Protein AF-X0UTF6-F1 (afdb_monomer_lite)

Sequence (59 aa):
MENEMNDDGIDALHLEIRQLLWKEWDPIGVNQFPEASDEYDAYVPEVVELVRNNASREE

pLDDT: mean 87.25, std 16.72, range [42.25, 97.69]

Secondary structure (DSSP, 8-state):
------HHHHHHHHHHHHHHIIIII-TT--TT-GGGTTTTGGGHHHHHHHHHTT--TT-

Structure (mmCIF, N/CA/C/O backbone):
data_AF-X0UTF6-F1
#
_entry.id   AF-X0UTF6-F1
#
loop_
_atom_site.group_PDB
_atom_site.id
_atom_site.type_symbol
_atom_site.label_atom_id
_atom_site.label_alt_id
_atom_site.label_comp_id
_atom_site.label_asym_id
_atom_site.label_entity_id
_atom_site.label_seq_id
_atom_site.pdbx_PDB_ins_code
_atom_site.Cartn_x
_atom_site.Cartn_y
_atom_site.Cartn_z
_atom_site.occupancy
_atom_site.B_iso_or_equiv
_atom_site.auth_seq_id
_atom_site.auth_comp_id
_atom_site.auth_asym_id
_atom_site.auth_atom_id
_atom_site.pdbx_PDB_model_num
ATOM 1 N N . MET A 1 1 ? 0.803 -6.406 33.107 1.00 42.25 1 MET A N 1
ATOM 2 C CA . MET A 1 1 ? 1.212 -7.338 32.039 1.00 42.25 1 MET A CA 1
ATOM 3 C C . MET A 1 1 ? 0.493 -6.852 30.798 1.00 42.25 1 MET A C 1
ATOM 5 O O . MET A 1 1 ? -0.616 -7.288 30.532 1.00 42.25 1 MET A O 1
ATOM 9 N N . GLU A 1 2 ? 1.023 -5.800 30.179 1.00 44.31 2 GLU A N 1
ATOM 10 C CA . GLU A 1 2 ? 0.406 -5.176 29.007 1.00 44.31 2 GLU A CA 1
ATOM 11 C C . GLU A 1 2 ? 0.908 -5.893 27.754 1.00 44.31 2 GLU A C 1
ATOM 13 O O . GLU A 1 2 ? 2.105 -5.917 27.499 1.00 44.31 2 GLU A O 1
ATOM 18 N N . ASN A 1 3 ? -0.038 -6.525 27.057 1.00 46.16 3 ASN A N 1
ATOM 19 C CA . ASN A 1 3 ? -0.029 -6.934 25.654 1.00 46.16 3 ASN A CA 1
ATOM 20 C C . ASN A 1 3 ? 1.318 -7.306 25.020 1.00 46.16 3 ASN A C 1
ATOM 22 O O . ASN A 1 3 ? 1.900 -6.530 24.268 1.00 46.16 3 ASN A O 1
ATOM 26 N N . GLU A 1 4 ? 1.670 -8.584 25.135 1.00 48.31 4 GLU A N 1
ATOM 27 C CA . GLU A 1 4 ? 2.364 -9.312 24.065 1.00 48.31 4 GLU A CA 1
ATOM 28 C C . GLU A 1 4 ? 1.380 -9.565 22.900 1.00 48.31 4 GLU A C 1
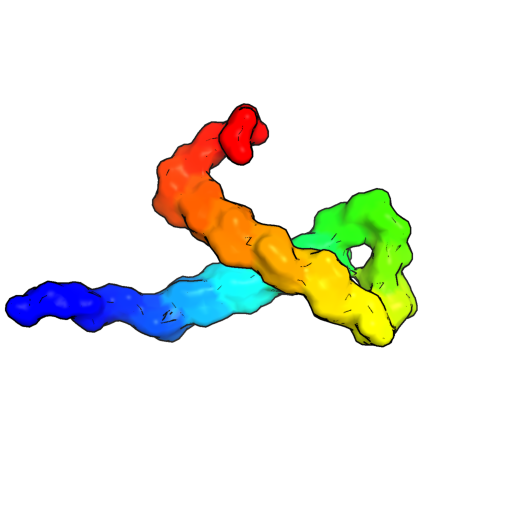ATOM 30 O O . GLU A 1 4 ? 1.081 -10.703 22.548 1.00 48.31 4 GLU A O 1
ATOM 35 N N . MET A 1 5 ? 0.784 -8.509 22.329 1.00 48.94 5 MET A N 1
ATOM 36 C CA . MET A 1 5 ? 0.010 -8.645 21.093 1.00 48.94 5 MET A CA 1
ATOM 37 C C . MET A 1 5 ? 0.978 -8.747 19.909 1.00 48.94 5 MET A C 1
ATOM 39 O O . MET A 1 5 ? 1.264 -7.763 19.241 1.00 48.94 5 MET A O 1
ATOM 43 N N . ASN A 1 6 ? 1.438 -9.980 19.682 1.00 53.97 6 ASN A N 1
ATOM 44 C CA . ASN A 1 6 ? 1.636 -10.612 18.375 1.00 53.97 6 ASN A CA 1
ATOM 45 C C . ASN A 1 6 ? 2.438 -9.818 17.326 1.00 53.97 6 ASN A C 1
ATOM 47 O O . ASN A 1 6 ? 1.867 -9.376 16.329 1.00 53.97 6 ASN A O 1
ATOM 51 N N . ASP A 1 7 ? 3.758 -9.739 17.491 1.00 58.12 7 ASP A N 1
ATOM 52 C CA . ASP A 1 7 ? 4.683 -9.250 16.450 1.00 58.12 7 ASP A CA 1
ATOM 53 C C . ASP A 1 7 ? 4.522 -10.047 15.131 1.00 58.12 7 ASP A C 1
ATOM 55 O O . ASP A 1 7 ? 4.422 -9.478 14.047 1.00 58.12 7 ASP A O 1
ATOM 59 N N . ASP A 1 8 ? 4.288 -11.363 15.225 1.00 59.69 8 ASP A N 1
ATOM 60 C CA . ASP A 1 8 ? 4.082 -12.252 14.067 1.00 59.69 8 ASP A CA 1
ATOM 61 C C . ASP A 1 8 ? 2.871 -11.866 13.190 1.00 59.69 8 ASP A C 1
ATOM 63 O O . ASP A 1 8 ? 2.878 -12.032 11.968 1.00 59.69 8 ASP A O 1
ATOM 67 N N . GLY A 1 9 ? 1.801 -11.351 13.807 1.00 60.44 9 GLY A N 1
ATOM 68 C CA . GLY A 1 9 ? 0.607 -10.894 13.089 1.00 60.44 9 GLY A CA 1
ATOM 69 C C . GLY A 1 9 ? 0.798 -9.520 12.444 1.00 60.44 9 GLY A C 1
ATOM 70 O O . GLY A 1 9 ? 0.151 -9.209 11.440 1.00 60.44 9 GLY A O 1
ATOM 71 N N . ILE A 1 10 ? 1.694 -8.702 13.006 1.00 64.81 10 ILE A N 1
ATOM 72 C CA . ILE A 1 10 ? 2.077 -7.405 12.449 1.00 64.81 10 ILE A CA 1
ATOM 73 C C . ILE A 1 10 ? 2.870 -7.612 11.160 1.00 64.81 10 ILE A C 1
ATOM 75 O O . ILE A 1 10 ? 2.543 -6.980 10.150 1.00 64.81 10 ILE A O 1
ATOM 79 N N . ASP A 1 11 ? 3.823 -8.538 11.180 1.00 82.62 11 ASP A N 1
ATOM 80 C CA . ASP A 1 11 ? 4.687 -8.848 10.043 1.00 82.62 11 ASP A CA 1
ATOM 81 C C . ASP A 1 11 ? 3.928 -9.510 8.888 1.00 82.62 11 ASP A C 1
ATOM 83 O O . ASP A 1 11 ? 4.135 -9.159 7.723 1.00 82.62 11 ASP A O 1
ATOM 87 N N . ALA A 1 12 ? 2.991 -10.417 9.189 1.00 92.50 12 ALA A N 1
ATOM 88 C CA . ALA A 1 12 ? 2.191 -11.087 8.165 1.00 92.50 12 ALA A CA 1
ATOM 89 C C . ALA A 1 12 ? 1.333 -10.103 7.348 1.00 92.50 12 ALA A C 1
ATOM 91 O O . ALA A 1 12 ? 1.340 -10.160 6.117 1.00 92.50 12 ALA A O 1
ATOM 92 N N . LEU A 1 13 ? 0.644 -9.165 8.014 1.00 94.00 13 LEU A N 1
ATOM 93 C CA . LEU A 1 13 ? -0.186 -8.168 7.332 1.00 94.00 13 LEU A CA 1
ATOM 94 C C . LEU A 1 13 ? 0.662 -7.178 6.515 1.00 94.00 13 LEU A C 1
ATOM 96 O O . LEU A 1 13 ? 0.291 -6.851 5.391 1.00 94.00 13 LEU A O 1
ATOM 100 N N . HIS A 1 14 ? 1.816 -6.738 7.031 1.00 95.81 14 HIS A N 1
ATOM 101 C CA . HIS A 1 14 ? 2.742 -5.892 6.262 1.00 95.81 14 HIS A CA 1
ATOM 102 C C . HIS A 1 14 ? 3.208 -6.591 4.985 1.00 95.81 14 HIS A C 1
ATOM 104 O O . HIS A 1 14 ? 3.207 -5.991 3.909 1.00 95.81 14 HIS A O 1
ATOM 110 N N . LEU A 1 15 ? 3.586 -7.867 5.094 1.00 95.94 15 LEU A N 1
ATOM 111 C CA . LEU A 1 15 ? 4.049 -8.648 3.956 1.00 95.94 15 LEU A CA 1
ATOM 112 C C . LEU A 1 15 ? 2.937 -8.877 2.922 1.00 95.94 15 LEU A C 1
ATOM 114 O O . LEU A 1 15 ? 3.209 -8.856 1.721 1.00 95.94 15 LEU A O 1
ATOM 118 N N . GLU A 1 16 ? 1.700 -9.095 3.364 1.00 96.88 16 GLU A N 1
ATOM 119 C CA . GLU A 1 16 ? 0.548 -9.250 2.473 1.00 96.88 16 GLU A CA 1
ATOM 120 C C . GLU A 1 16 ? 0.229 -7.944 1.733 1.00 96.88 16 GLU A C 1
ATOM 122 O O . GLU A 1 16 ? 0.153 -7.945 0.503 1.00 96.88 16 GLU A O 1
ATOM 127 N N . ILE A 1 17 ? 0.148 -6.817 2.448 1.00 97.25 17 ILE A N 1
ATOM 128 C CA . ILE A 1 17 ? -0.085 -5.498 1.843 1.00 97.25 17 ILE A CA 1
ATOM 129 C C . ILE A 1 17 ? 1.038 -5.135 0.867 1.00 97.25 17 ILE A C 1
ATOM 131 O O . ILE A 1 17 ? 0.752 -4.753 -0.266 1.00 97.25 17 ILE A O 1
ATOM 135 N N . ARG A 1 18 ? 2.311 -5.331 1.241 1.00 96.81 18 ARG A N 1
ATOM 136 C CA . ARG A 1 18 ? 3.455 -5.113 0.338 1.00 96.81 18 ARG A CA 1
ATOM 137 C C . ARG A 1 18 ? 3.311 -5.909 -0.960 1.00 96.81 18 ARG A C 1
ATOM 139 O O . ARG A 1 18 ? 3.554 -5.383 -2.043 1.00 96.81 18 ARG A O 1
ATOM 146 N N . GLN A 1 19 ? 2.907 -7.176 -0.867 1.00 96.88 19 GLN A N 1
ATOM 147 C CA . GLN A 1 19 ? 2.712 -8.016 -2.047 1.00 96.88 19 GLN A CA 1
ATOM 148 C C . GLN A 1 19 ? 1.538 -7.560 -2.912 1.00 96.88 19 GLN A C 1
ATOM 150 O O . GLN A 1 19 ? 1.665 -7.602 -4.133 1.00 96.88 19 GLN A O 1
ATOM 155 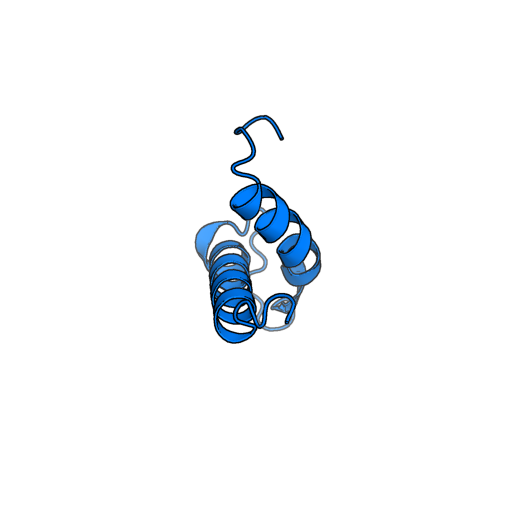N N . LEU A 1 20 ? 0.428 -7.127 -2.311 1.00 97.69 20 LEU A N 1
ATOM 156 C CA . LEU A 1 20 ? -0.725 -6.599 -3.044 1.00 97.69 20 LEU A CA 1
ATOM 157 C C . LEU A 1 20 ? -0.372 -5.306 -3.787 1.00 97.69 20 LEU A C 1
ATOM 159 O O . LEU A 1 20 ? -0.689 -5.182 -4.970 1.00 97.69 20 LEU A O 1
ATOM 163 N N . LEU A 1 21 ? 0.344 -4.385 -3.132 1.00 97.19 21 LEU A N 1
ATOM 164 C CA . LEU A 1 21 ? 0.803 -3.145 -3.762 1.00 97.19 21 LEU A CA 1
ATOM 165 C C . LEU A 1 21 ? 1.727 -3.429 -4.959 1.00 97.19 21 LEU A C 1
ATOM 167 O O . LEU A 1 21 ? 1.547 -2.839 -6.021 1.00 97.19 21 LEU A O 1
ATOM 171 N N . TRP A 1 22 ? 2.658 -4.379 -4.816 1.00 97.19 22 TRP A N 1
ATOM 172 C CA . TRP A 1 22 ? 3.605 -4.751 -5.874 1.00 97.19 22 TRP A CA 1
ATOM 173 C C . TRP A 1 22 ? 2.982 -5.550 -7.032 1.00 97.19 22 TRP A C 1
ATOM 175 O O . TRP A 1 22 ? 3.290 -5.300 -8.196 1.00 97.19 22 TRP A O 1
ATOM 185 N N . LYS A 1 23 ? 2.135 -6.545 -6.741 1.00 95.88 23 LYS A N 1
ATOM 186 C CA . LYS A 1 23 ? 1.650 -7.505 -7.751 1.00 95.88 23 LYS A CA 1
ATOM 187 C C . LYS A 1 23 ? 0.344 -7.085 -8.416 1.00 95.88 23 LYS A C 1
ATOM 189 O O . LYS A 1 23 ? 0.178 -7.344 -9.602 1.00 95.88 23 LYS A O 1
ATOM 194 N N . GLU A 1 24 ? -0.569 -6.480 -7.659 1.00 96.69 24 GLU A N 1
ATOM 195 C CA . GLU A 1 24 ? -1.956 -6.279 -8.095 1.00 96.69 24 GLU A CA 1
ATOM 196 C C . GLU A 1 24 ? -2.288 -4.810 -8.358 1.00 96.69 24 GLU A C 1
ATOM 198 O O . GLU A 1 24 ? -3.062 -4.510 -9.266 1.00 96.69 24 GLU A O 1
ATOM 203 N N . TRP A 1 25 ? -1.739 -3.888 -7.561 1.00 96.50 25 TRP A N 1
ATOM 204 C CA . TRP A 1 25 ? -2.095 -2.475 -7.673 1.00 96.50 25 TRP A CA 1
ATOM 205 C C . TRP A 1 25 ? -1.298 -1.744 -8.752 1.00 96.50 25 TRP A C 1
ATOM 207 O O . TRP A 1 25 ? -1.927 -1.103 -9.590 1.00 96.50 25 TRP A O 1
ATOM 217 N N . ASP A 1 26 ? 0.040 -1.834 -8.708 1.00 96.69 26 ASP A N 1
ATOM 218 C CA . ASP A 1 26 ? 1.028 -1.223 -9.622 1.00 96.69 26 ASP A CA 1
ATOM 219 C C . ASP A 1 26 ? 0.455 -0.242 -10.676 1.00 96.69 26 ASP A C 1
ATOM 221 O O . ASP A 1 26 ? 0.402 -0.538 -11.876 1.00 96.69 26 ASP A O 1
ATOM 225 N N . PRO A 1 27 ? -0.000 0.953 -10.258 1.00 96.75 27 PRO A N 1
ATOM 226 C CA . PRO A 1 27 ? -0.727 1.860 -11.144 1.00 96.75 27 PRO A CA 1
ATOM 227 C C . PRO A 1 27 ? 0.174 2.530 -12.189 1.00 96.75 27 PRO A C 1
ATOM 229 O O . PRO A 1 27 ? -0.328 3.108 -13.154 1.00 96.75 27 PRO A O 1
ATOM 232 N N . ILE A 1 28 ? 1.494 2.487 -11.989 1.00 96.19 28 ILE A N 1
ATOM 233 C CA . ILE A 1 28 ? 2.490 3.103 -12.875 1.00 96.19 28 ILE A CA 1
ATOM 234 C C . ILE A 1 28 ? 3.273 2.069 -13.699 1.00 96.19 28 ILE A C 1
ATOM 236 O O . ILE A 1 28 ? 4.061 2.457 -14.561 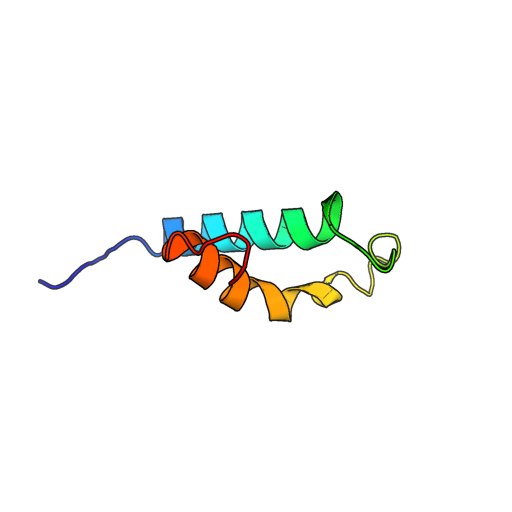1.00 96.19 28 ILE A O 1
ATOM 240 N N . GLY A 1 29 ? 3.017 0.774 -13.501 1.00 96.31 29 GLY A N 1
ATOM 241 C CA . GLY A 1 29 ? 3.579 -0.314 -14.298 1.00 96.31 29 GLY A CA 1
ATOM 242 C C . GLY A 1 29 ? 5.055 -0.601 -14.018 1.00 96.31 29 GLY A C 1
ATOM 243 O O . GLY A 1 29 ? 5.776 -0.992 -14.941 1.00 96.31 29 GLY A O 1
ATOM 244 N N . VAL A 1 30 ? 5.545 -0.353 -12.801 1.00 96.94 30 VAL A N 1
ATOM 245 C CA . VAL A 1 30 ? 6.960 -0.551 -12.446 1.00 96.94 30 VAL A CA 1
ATOM 246 C C . VAL A 1 30 ? 7.291 -1.980 -12.020 1.00 96.94 30 VAL A C 1
ATOM 248 O O . VAL A 1 30 ? 8.470 -2.327 -11.976 1.00 96.94 30 VAL A O 1
ATOM 251 N N . ASN A 1 31 ? 6.298 -2.842 -11.782 1.00 96.06 31 ASN A N 1
ATOM 252 C CA . ASN A 1 31 ? 6.524 -4.202 -11.284 1.00 96.06 31 ASN A CA 1
ATOM 253 C C . ASN A 1 31 ? 7.270 -5.126 -12.262 1.00 96.06 31 ASN A C 1
ATOM 255 O O . ASN A 1 31 ? 7.794 -6.172 -11.875 1.00 96.06 31 ASN A O 1
ATOM 259 N N . GLN A 1 32 ? 7.369 -4.712 -13.527 1.00 96.12 32 GLN A N 1
ATOM 260 C CA . GLN A 1 32 ? 8.174 -5.363 -14.557 1.00 96.12 32 GLN A CA 1
ATOM 261 C C . GLN A 1 32 ? 9.687 -5.145 -14.380 1.00 96.12 32 GLN A C 1
ATOM 263 O O . GLN A 1 32 ? 10.470 -5.858 -15.008 1.00 96.12 32 GLN A O 1
ATOM 268 N N . PHE A 1 33 ? 10.101 -4.171 -13.560 1.00 96.75 33 PHE A N 1
ATOM 269 C CA . PHE A 1 33 ? 11.498 -3.840 -13.285 1.00 96.75 33 PHE A CA 1
ATOM 270 C C . PHE A 1 33 ? 11.874 -4.343 -11.886 1.00 96.75 33 PHE A C 1
ATOM 272 O O . PHE A 1 33 ? 11.492 -3.721 -10.893 1.00 96.75 33 PHE A O 1
ATOM 279 N N . PRO A 1 34 ? 12.621 -5.455 -11.762 1.00 92.62 34 PRO A N 1
ATOM 280 C CA . PRO A 1 34 ? 13.012 -5.994 -10.459 1.00 92.62 34 PRO A CA 1
ATOM 281 C C . PRO A 1 34 ? 13.759 -4.987 -9.574 1.00 92.62 34 PRO A C 1
ATOM 283 O O . PRO A 1 34 ? 13.680 -5.065 -8.351 1.00 92.62 34 PRO A O 1
ATOM 286 N N . GLU A 1 35 ? 14.465 -4.029 -10.178 1.00 96.56 35 GLU A N 1
ATOM 287 C CA . GLU A 1 35 ? 15.198 -2.968 -9.486 1.00 96.56 35 GLU A CA 1
ATOM 288 C C . GLU A 1 35 ? 14.286 -1.976 -8.751 1.00 96.56 35 GLU A C 1
ATOM 290 O O . GLU A 1 35 ? 14.771 -1.280 -7.868 1.00 96.56 35 GLU A O 1
ATOM 295 N N . ALA A 1 36 ? 12.992 -1.927 -9.087 1.00 96.25 36 ALA A N 1
ATOM 296 C CA . ALA A 1 36 ? 11.992 -1.054 -8.467 1.00 96.25 36 ALA A CA 1
ATOM 297 C C . ALA A 1 36 ? 11.157 -1.762 -7.381 1.00 96.25 36 ALA A C 1
ATOM 299 O O . ALA A 1 36 ? 10.107 -1.264 -6.988 1.00 96.25 36 ALA A O 1
ATOM 300 N N . SER A 1 37 ? 11.582 -2.943 -6.906 1.00 92.88 37 SER A N 1
ATOM 301 C CA . SER A 1 37 ? 10.822 -3.787 -5.955 1.00 92.88 37 SER A CA 1
ATOM 302 C C . SER A 1 37 ? 10.500 -3.160 -4.589 1.00 92.88 37 SER A C 1
ATOM 304 O O . SER A 1 37 ? 9.768 -3.756 -3.791 1.00 92.88 37 SER A O 1
ATOM 306 N N . ASP A 1 38 ? 11.054 -1.984 -4.311 1.00 95.62 38 ASP A N 1
ATOM 307 C CA . ASP A 1 38 ? 10.844 -1.174 -3.116 1.00 95.62 38 ASP A CA 1
ATOM 308 C C . ASP A 1 38 ? 9.996 0.087 -3.366 1.00 95.62 38 ASP A C 1
ATOM 310 O O . ASP A 1 38 ? 9.664 0.774 -2.402 1.00 95.62 38 ASP A O 1
ATOM 314 N N . GLU A 1 39 ? 9.576 0.369 -4.610 1.00 97.44 39 GLU A N 1
ATOM 315 C CA . GLU A 1 39 ? 8.835 1.590 -4.987 1.00 97.44 39 GLU A CA 1
ATOM 316 C C . GLU A 1 39 ? 7.607 1.831 -4.096 1.00 97.44 39 GLU A C 1
ATOM 318 O O . GLU A 1 39 ? 7.289 2.965 -3.740 1.00 97.44 39 GLU A O 1
ATOM 323 N N . TYR A 1 40 ? 6.922 0.756 -3.695 1.00 97.38 40 TYR A N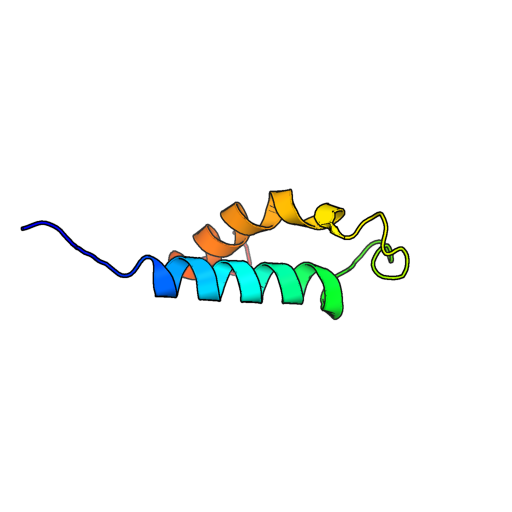 1
ATOM 324 C CA . TYR A 1 40 ? 5.703 0.844 -2.892 1.00 97.38 40 TYR A CA 1
ATOM 325 C C . TYR A 1 40 ? 5.901 0.650 -1.389 1.00 97.38 40 TYR A C 1
ATOM 327 O O . TYR A 1 40 ? 4.932 0.762 -0.636 1.00 97.38 40 TYR A O 1
ATOM 335 N N . ASP A 1 41 ? 7.126 0.396 -0.926 1.00 96.31 41 ASP A N 1
ATOM 336 C CA . ASP A 1 41 ? 7.397 0.078 0.481 1.00 96.31 41 ASP A CA 1
ATOM 337 C C . ASP A 1 41 ? 6.981 1.209 1.422 1.00 96.31 41 ASP A C 1
ATOM 339 O O . ASP A 1 41 ? 6.481 0.955 2.518 1.00 96.31 41 ASP A O 1
ATOM 343 N N . ALA A 1 42 ? 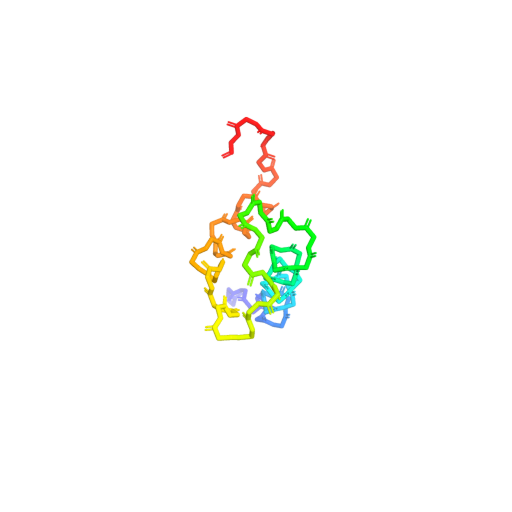7.131 2.458 0.977 1.00 96.62 42 ALA A N 1
ATOM 344 C CA . ALA A 1 42 ? 6.777 3.637 1.759 1.00 96.62 42 ALA A CA 1
ATOM 345 C C . ALA A 1 42 ? 5.272 3.737 2.073 1.00 96.62 42 ALA A C 1
ATOM 347 O O . ALA A 1 42 ? 4.912 4.336 3.083 1.00 96.62 42 ALA A O 1
ATOM 348 N N . TYR A 1 43 ? 4.401 3.133 1.256 1.00 96.56 43 TYR A N 1
ATOM 349 C CA . TYR A 1 43 ? 2.949 3.141 1.475 1.00 96.56 43 TYR A CA 1
ATOM 350 C C . TYR A 1 43 ? 2.482 2.036 2.428 1.00 96.56 43 TYR A C 1
ATOM 352 O O . TYR A 1 43 ? 1.390 2.128 2.988 1.00 96.56 43 TYR A O 1
ATOM 360 N N . VAL A 1 44 ? 3.285 0.983 2.623 1.00 96.31 44 VAL A N 1
ATOM 361 C CA . VAL A 1 44 ? 2.882 -0.198 3.403 1.00 96.31 44 VAL A CA 1
ATOM 362 C C . VAL A 1 44 ? 2.447 0.169 4.829 1.00 96.31 44 VAL A C 1
ATOM 364 O O . VAL A 1 44 ? 1.370 -0.279 5.222 1.00 96.31 44 VAL A O 1
ATOM 367 N N . PRO A 1 45 ? 3.192 0.984 5.607 1.00 95.25 45 PRO A N 1
ATOM 368 C CA . PRO A 1 45 ? 2.801 1.286 6.984 1.00 95.25 45 PRO A CA 1
ATOM 369 C C . PRO A 1 45 ? 1.461 2.026 7.079 1.00 95.25 45 PRO A C 1
ATOM 371 O O . PRO A 1 45 ? 0.627 1.677 7.912 1.00 95.25 45 PRO A O 1
ATOM 374 N N . GLU A 1 46 ? 1.236 3.007 6.202 1.00 95.81 46 GLU A N 1
ATOM 375 C CA . GLU A 1 46 ? 0.013 3.818 6.182 1.00 95.81 46 GLU A CA 1
ATOM 376 C C . GLU A 1 46 ? -1.207 2.970 5.800 1.00 95.81 46 GLU A C 1
ATOM 378 O O . GLU A 1 46 ? -2.220 2.975 6.496 1.00 95.81 46 GLU A O 1
ATOM 383 N N . VAL A 1 47 ? -1.092 2.142 4.757 1.00 95.81 47 VAL A N 1
ATOM 384 C CA . VAL A 1 47 ? -2.177 1.238 4.343 1.00 95.81 47 VAL A CA 1
ATOM 385 C C . VAL A 1 47 ? -2.491 0.204 5.429 1.00 95.81 47 VAL A C 1
ATOM 387 O O . VAL A 1 47 ? -3.658 -0.101 5.678 1.00 95.81 47 VAL A O 1
ATOM 390 N N . VAL A 1 48 ? -1.472 -0.327 6.114 1.00 94.94 48 VAL A N 1
ATOM 391 C CA . VAL A 1 48 ? -1.680 -1.237 7.250 1.00 94.94 48 VAL A CA 1
ATOM 392 C C . VAL A 1 48 ? -2.444 -0.544 8.380 1.00 94.94 48 VAL A C 1
ATOM 394 O O . VAL A 1 48 ? -3.334 -1.157 8.974 1.00 94.94 48 VAL A O 1
ATOM 397 N N . GLU A 1 49 ? -2.127 0.716 8.683 1.00 94.12 49 GLU A N 1
ATOM 398 C CA . GLU A 1 49 ? -2.845 1.502 9.689 1.00 94.12 49 GLU A CA 1
ATOM 399 C C . GLU A 1 49 ? -4.317 1.709 9.301 1.00 94.12 49 GLU A C 1
ATOM 401 O O . GLU A 1 49 ? -5.203 1.434 10.115 1.00 94.12 49 GLU A O 1
ATOM 406 N N . LEU A 1 50 ? -4.592 2.084 8.047 1.00 95.62 50 LEU A N 1
ATOM 407 C CA . LEU A 1 50 ? -5.957 2.234 7.531 1.00 95.62 50 LEU A CA 1
ATOM 408 C C . LEU A 1 50 ? -6.766 0.933 7.664 1.00 95.62 50 LEU A C 1
ATOM 410 O O . LEU A 1 50 ? -7.880 0.940 8.196 1.00 95.62 50 LEU A O 1
ATOM 414 N N . VAL A 1 51 ? -6.190 -0.208 7.266 1.00 93.88 51 VAL A N 1
ATOM 415 C CA . VAL A 1 51 ? -6.850 -1.522 7.379 1.00 93.88 51 VAL A CA 1
ATOM 416 C C . VAL A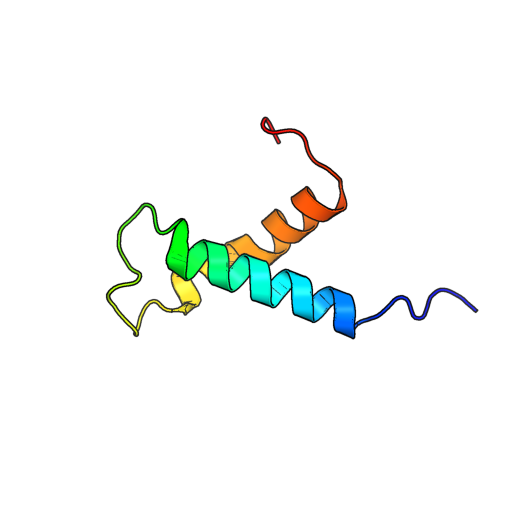 1 51 ? -7.139 -1.876 8.839 1.00 93.88 51 VAL A C 1
ATOM 418 O O . VAL A 1 51 ? -8.242 -2.321 9.161 1.00 93.88 51 VAL A O 1
ATOM 421 N N . ARG A 1 52 ? -6.183 -1.655 9.750 1.00 91.69 52 ARG A N 1
ATOM 422 C CA . ARG A 1 52 ? -6.370 -1.929 11.188 1.00 91.69 52 ARG A CA 1
ATOM 423 C C . ARG A 1 52 ? -7.460 -1.073 11.812 1.00 91.69 52 ARG A C 1
ATOM 425 O O . ARG A 1 52 ? -8.205 -1.556 12.665 1.00 91.69 52 ARG A O 1
ATOM 432 N N . ASN A 1 53 ? -7.565 0.171 11.368 1.00 93.75 53 ASN A N 1
ATOM 433 C CA . ASN A 1 53 ? -8.562 1.109 11.858 1.00 93.75 53 ASN A CA 1
ATOM 434 C C . ASN A 1 53 ? -9.950 0.884 11.237 1.00 93.75 53 ASN A C 1
ATOM 436 O O . ASN A 1 53 ? -10.891 1.569 11.629 1.00 93.75 53 ASN A O 1
ATOM 440 N N . ASN A 1 54 ? -10.110 -0.097 10.333 1.00 92.50 54 ASN A N 1
ATOM 441 C CA . ASN A 1 54 ? -11.317 -0.275 9.517 1.00 92.50 54 ASN A CA 1
ATOM 442 C C . ASN A 1 54 ? -11.730 1.041 8.842 1.00 92.50 54 ASN A C 1
ATOM 444 O O . ASN A 1 54 ? -12.910 1.405 8.857 1.00 92.50 54 ASN A O 1
ATOM 448 N N . ALA A 1 55 ? -10.740 1.758 8.304 1.00 93.69 55 ALA A N 1
ATOM 449 C CA . ALA A 1 55 ? -10.953 3.011 7.604 1.00 93.69 55 ALA A CA 1
ATOM 450 C C . ALA A 1 55 ? -11.984 2.833 6.482 1.00 93.69 55 ALA A C 1
ATOM 452 O O . ALA A 1 55 ? -12.100 1.771 5.854 1.00 93.69 55 ALA A O 1
ATOM 453 N N . SER A 1 56 ? -12.773 3.878 6.267 1.00 93.19 56 SER A N 1
ATOM 454 C CA . SER A 1 56 ? -13.705 3.946 5.151 1.00 93.19 56 SER A CA 1
ATOM 455 C C . SER A 1 56 ? -12.951 4.030 3.824 1.00 93.19 56 SER A C 1
ATOM 457 O O . SER A 1 56 ? -11.733 4.156 3.770 1.00 93.19 56 SER A O 1
ATOM 459 N N . ARG A 1 57 ? -13.678 3.949 2.710 1.00 84.19 57 ARG A N 1
ATOM 460 C CA . ARG A 1 57 ? -13.062 4.033 1.380 1.00 84.19 57 ARG A CA 1
ATOM 461 C C . ARG A 1 57 ? -12.538 5.441 1.070 1.00 84.19 57 ARG A C 1
ATOM 463 O O . ARG A 1 57 ? -11.756 5.615 0.139 1.00 84.19 57 ARG A O 1
ATOM 470 N N . GLU A 1 58 ? -13.065 6.437 1.769 1.00 89.44 58 GLU A N 1
ATOM 471 C CA . GLU A 1 58 ? -12.768 7.853 1.592 1.00 89.44 58 GLU A CA 1
ATOM 472 C C . GLU A 1 58 ? -11.554 8.329 2.412 1.00 89.44 58 GLU A C 1
ATOM 474 O O . GLU A 1 58 ? -11.143 9.479 2.245 1.00 89.44 58 GLU A O 1
ATOM 479 N N . GLU A 1 59 ? -11.013 7.467 3.274 1.00 60.81 59 GLU A N 1
ATOM 480 C CA . GLU A 1 59 ? -9.834 7.677 4.127 1.00 60.81 59 GLU A CA 1
ATOM 481 C C . GLU A 1 59 ? -8.606 6.962 3.552 1.00 60.81 59 GLU A C 1
ATOM 483 O O . GLU A 1 59 ? -7.522 7.582 3.599 1.00 60.81 59 GLU A O 1
#

Radius of gyration: 13.69 Å; chains: 1; bounding box: 29×20×47 Å

Organism: NCBI:txid412755

Foldseek 3Di:
DPDPPCPPVVVVQLVVQLCCCLPPVPPPPCNVPPVCSCVCNVCSVVVSVCVVVVHDPVD